Protein AF-A0A945Z3G5-F1 (afdb_monomer)

pLDDT: mean 82.99, std 10.32, range [58.22, 95.69]

Structure (mmCIF, N/CA/C/O backbone):
data_AF-A0A945Z3G5-F1
#
_entry.id   AF-A0A945Z3G5-F1
#
loop_
_atom_site.group_PDB
_atom_site.id
_atom_site.type_symbol
_atom_site.label_atom_id
_atom_site.label_alt_id
_atom_site.label_comp_id
_atom_site.label_asym_id
_atom_site.label_entity_id
_atom_site.label_seq_id
_atom_site.pdbx_PDB_ins_code
_atom_site.Cartn_x
_atom_site.Cartn_y
_atom_site.Cartn_z
_atom_site.occupancy
_atom_site.B_iso_or_equiv
_atom_site.auth_seq_id
_atom_site.auth_comp_id
_atom_site.auth_asym_id
_atom_site.auth_atom_id
_atom_site.pdbx_PDB_model_num
ATOM 1 N N . MET A 1 1 ? 20.776 -5.232 2.155 1.00 63.31 1 MET A N 1
ATOM 2 C CA . MET A 1 1 ? 20.684 -6.543 1.483 1.00 63.31 1 MET A CA 1
ATOM 3 C C . MET A 1 1 ? 20.321 -6.230 0.045 1.00 63.31 1 MET A C 1
ATOM 5 O O . MET A 1 1 ? 19.324 -5.546 -0.144 1.00 63.31 1 MET A O 1
ATOM 9 N N . SER A 1 2 ? 21.170 -6.574 -0.918 1.00 81.38 2 SER A N 1
ATOM 10 C CA . SER A 1 2 ? 20.912 -6.317 -2.338 1.00 81.38 2 SER A CA 1
ATOM 11 C C . SER A 1 2 ? 19.810 -7.252 -2.843 1.00 81.38 2 SER A C 1
ATOM 13 O O . SER A 1 2 ? 19.737 -8.404 -2.410 1.00 81.38 2 SER A O 1
ATOM 15 N N . GLN A 1 3 ? 18.924 -6.756 -3.708 1.00 84.81 3 GLN A N 1
ATOM 16 C CA . GLN A 1 3 ? 17.848 -7.554 -4.303 1.00 84.81 3 GLN A CA 1
ATOM 17 C C . GLN A 1 3 ? 18.062 -7.749 -5.805 1.00 84.81 3 GLN A C 1
ATOM 19 O O . GLN A 1 3 ? 18.621 -6.884 -6.475 1.00 84.81 3 GLN A O 1
ATOM 24 N N . ASP A 1 4 ? 17.588 -8.882 -6.320 1.00 89.00 4 ASP A N 1
ATOM 25 C CA . ASP A 1 4 ? 17.411 -9.129 -7.752 1.00 89.00 4 ASP A CA 1
ATOM 26 C C . ASP A 1 4 ? 15.923 -8.948 -8.079 1.00 89.00 4 ASP A C 1
ATOM 28 O O . ASP A 1 4 ? 15.094 -9.821 -7.805 1.00 89.00 4 ASP A O 1
ATOM 32 N N . GLY A 1 5 ? 15.565 -7.755 -8.556 1.00 86.25 5 GLY A N 1
ATOM 33 C CA . GLY A 1 5 ? 14.180 -7.395 -8.834 1.00 86.25 5 GLY A CA 1
ATOM 34 C C . GLY A 1 5 ? 13.561 -8.216 -9.966 1.00 86.25 5 GLY A C 1
ATOM 35 O O . GLY A 1 5 ? 12.390 -8.582 -9.873 1.00 86.25 5 GLY A O 1
ATOM 36 N N . GLU A 1 6 ? 14.332 -8.538 -11.003 1.00 88.50 6 GLU A N 1
ATOM 37 C CA . GLU A 1 6 ? 13.856 -9.326 -12.147 1.00 88.50 6 GLU A CA 1
ATOM 38 C C . GLU A 1 6 ? 13.516 -10.763 -11.742 1.00 88.50 6 GLU A C 1
ATOM 40 O O . GLU A 1 6 ? 12.439 -11.264 -12.077 1.00 88.50 6 GLU A O 1
ATOM 45 N N . LEU A 1 7 ? 14.378 -11.412 -10.950 1.00 90.00 7 LEU A N 1
ATOM 46 C CA . LEU A 1 7 ? 14.104 -12.755 -10.436 1.00 90.00 7 LEU A CA 1
ATOM 47 C C . LEU A 1 7 ? 12.858 -12.777 -9.540 1.00 90.00 7 LEU A C 1
ATOM 49 O O . LEU A 1 7 ? 12.022 -13.676 -9.659 1.00 90.00 7 LEU A O 1
ATOM 53 N N . LEU A 1 8 ? 12.720 -11.790 -8.648 1.00 87.62 8 LEU A N 1
ATOM 54 C CA . LEU A 1 8 ? 11.551 -11.676 -7.774 1.00 87.62 8 LEU A CA 1
ATOM 55 C C . LEU A 1 8 ? 10.263 -11.484 -8.578 1.00 87.62 8 LEU A C 1
ATOM 57 O O . LEU A 1 8 ? 9.255 -12.117 -8.265 1.00 87.62 8 LEU A O 1
ATOM 61 N N . GLN A 1 9 ? 10.303 -10.659 -9.626 1.00 85.44 9 GLN A N 1
ATOM 62 C CA . GLN A 1 9 ? 9.168 -10.454 -10.518 1.00 85.44 9 GLN A CA 1
ATOM 63 C C . GLN A 1 9 ? 8.782 -11.754 -11.238 1.00 85.44 9 GLN A C 1
ATOM 65 O O . GLN A 1 9 ? 7.617 -12.144 -11.204 1.00 85.44 9 GLN A O 1
ATOM 70 N N . TYR A 1 10 ? 9.752 -12.465 -11.817 1.00 87.44 10 TYR A N 1
ATOM 71 C CA . TYR A 1 10 ? 9.509 -13.742 -12.490 1.00 87.44 10 TYR A CA 1
ATOM 72 C C . TYR A 1 10 ? 8.871 -14.782 -11.555 1.00 87.44 10 TYR A C 1
ATOM 74 O O . TYR A 1 10 ? 7.916 -15.471 -11.925 1.00 87.44 10 TYR A O 1
ATOM 82 N N . LEU A 1 11 ? 9.377 -14.892 -10.322 1.00 86.00 11 LEU A N 1
ATOM 83 C CA . LEU A 1 11 ? 8.823 -15.805 -9.323 1.00 86.00 11 LEU A CA 1
ATOM 84 C C . LEU A 1 11 ? 7.395 -15.414 -8.930 1.00 86.00 11 LEU A C 1
ATOM 86 O O . LEU A 1 11 ? 6.538 -16.293 -8.844 1.00 86.00 11 LEU A O 1
ATOM 90 N N . ALA A 1 12 ? 7.125 -14.124 -8.720 1.00 80.88 12 ALA A N 1
ATOM 91 C CA . ALA A 1 12 ? 5.787 -13.635 -8.398 1.00 80.88 12 ALA A CA 1
ATOM 92 C C . ALA A 1 12 ? 4.783 -13.965 -9.514 1.00 80.88 12 ALA A C 1
ATOM 94 O O . ALA A 1 12 ? 3.757 -14.587 -9.243 1.00 80.88 12 ALA A O 1
ATOM 95 N N . GLU A 1 13 ? 5.119 -13.665 -10.772 1.00 80.75 13 GLU A N 1
ATOM 96 C CA . GLU A 1 13 ? 4.279 -13.971 -11.940 1.00 80.75 13 GLU A CA 1
ATOM 97 C C . GLU A 1 13 ? 3.984 -15.479 -12.051 1.00 80.75 13 GLU A C 1
ATOM 99 O O . GLU A 1 13 ? 2.848 -15.891 -12.304 1.00 80.75 13 GLU A O 1
ATOM 104 N N . LYS A 1 14 ? 4.993 -16.325 -11.799 1.00 83.81 14 LYS A N 1
ATOM 105 C CA . LYS A 1 14 ? 4.842 -17.786 -11.776 1.00 83.81 14 LYS A CA 1
ATOM 106 C C . LYS A 1 14 ? 3.880 -18.238 -10.674 1.00 83.81 14 LYS A C 1
ATOM 108 O O . LYS A 1 14 ? 2.970 -19.024 -10.940 1.00 83.81 14 LYS A O 1
ATOM 113 N N . PHE A 1 15 ? 4.062 -17.739 -9.451 1.00 81.81 15 PHE A N 1
ATOM 114 C CA . PHE A 1 15 ? 3.205 -18.094 -8.322 1.00 81.81 15 PHE A CA 1
ATOM 115 C C . PHE A 1 15 ? 1.766 -17.636 -8.530 1.00 81.81 15 PHE A C 1
ATOM 117 O O . PHE A 1 15 ? 0.851 -18.407 -8.259 1.00 81.81 15 PHE A O 1
ATOM 124 N N . GLU A 1 16 ? 1.546 -16.427 -9.036 1.00 77.69 16 GLU A N 1
ATOM 125 C CA . GLU A 1 16 ? 0.202 -15.912 -9.299 1.00 77.69 16 GLU A CA 1
ATOM 126 C C . GLU A 1 16 ? -0.531 -16.743 -10.350 1.00 77.69 16 GLU A C 1
ATOM 128 O O . GLU A 1 16 ? -1.699 -17.085 -10.160 1.00 77.69 16 GLU A O 1
ATOM 133 N N . LYS A 1 17 ? 0.166 -17.141 -11.418 1.00 78.94 17 LYS A N 1
ATOM 134 C CA . LYS A 1 17 ? -0.395 -18.006 -12.457 1.00 78.94 17 LYS A CA 1
ATOM 135 C C . LYS A 1 17 ? -0.775 -19.390 -11.927 1.00 78.94 17 LYS A C 1
ATOM 137 O O . LYS A 1 17 ? -1.852 -19.888 -12.245 1.00 78.94 17 LYS A O 1
ATOM 142 N N . ASP A 1 18 ? 0.102 -20.007 -11.137 1.00 78.00 18 ASP A N 1
ATOM 143 C CA . ASP A 1 18 ? -0.056 -21.404 -10.718 1.00 78.00 18 ASP A CA 1
ATOM 144 C C . ASP A 1 18 ? -0.938 -21.551 -9.463 1.00 78.00 18 ASP A C 1
ATOM 146 O O . ASP A 1 18 ? -1.597 -22.575 -9.264 1.00 78.00 18 ASP A O 1
ATOM 150 N N . LEU A 1 19 ? -0.962 -20.540 -8.590 1.00 69.69 19 LEU A N 1
ATOM 151 C CA . LEU A 1 19 ? -1.670 -20.582 -7.310 1.00 69.69 19 LEU A CA 1
ATOM 152 C C . LEU A 1 19 ? -2.913 -19.690 -7.269 1.00 69.69 19 LEU A C 1
ATOM 154 O O . LEU A 1 19 ? -3.761 -19.932 -6.407 1.00 69.69 19 LEU A O 1
ATOM 158 N N . GLY A 1 20 ? -3.052 -18.715 -8.172 1.00 64.62 20 GLY A N 1
ATOM 159 C CA . GLY A 1 20 ? -4.084 -17.680 -8.104 1.00 64.62 20 GLY A CA 1
ATOM 160 C C . GLY A 1 20 ? -3.899 -16.746 -6.897 1.00 64.62 20 GLY A C 1
ATOM 161 O O . GLY A 1 20 ? -2.908 -16.861 -6.169 1.00 64.62 20 GLY A O 1
ATOM 162 N N . PRO A 1 21 ? -4.856 -15.837 -6.627 1.00 60.72 21 PRO A N 1
ATOM 163 C CA . PRO A 1 21 ? -4.846 -14.977 -5.443 1.00 60.72 21 PRO A CA 1
ATOM 164 C C . PRO A 1 21 ? -5.103 -15.798 -4.166 1.00 60.72 21 PRO A C 1
ATOM 166 O O . PRO A 1 21 ? -6.154 -15.724 -3.534 1.00 60.72 21 PRO A O 1
ATOM 169 N N . LYS A 1 22 ? -4.134 -16.617 -3.754 1.00 60.22 22 LYS A N 1
ATOM 170 C CA . LYS A 1 22 ? -4.146 -17.339 -2.479 1.00 60.22 22 LYS A CA 1
ATOM 171 C C . LYS A 1 22 ? -3.586 -16.455 -1.381 1.00 60.22 22 LYS A C 1
ATOM 173 O O . LYS A 1 22 ? -2.510 -16.717 -0.859 1.00 60.22 22 LYS A O 1
ATOM 178 N N . CYS A 1 23 ? -4.311 -15.415 -0.995 1.00 59.59 23 CYS A N 1
ATOM 179 C CA . CYS A 1 23 ? -3.932 -14.661 0.194 1.00 59.59 23 CYS A CA 1
ATOM 180 C C . CYS A 1 23 ? -5.113 -13.855 0.726 1.00 59.59 23 CYS A C 1
ATOM 182 O O . CYS A 1 23 ? -5.333 -12.751 0.263 1.00 59.59 23 CYS A O 1
ATOM 184 N N . VAL A 1 24 ? -5.898 -14.456 1.631 1.00 58.22 24 VAL A N 1
ATOM 185 C CA . VAL A 1 24 ? -6.274 -13.940 2.973 1.00 58.22 24 VAL A CA 1
ATOM 186 C C . VAL A 1 24 ? -6.901 -15.084 3.786 1.00 58.22 24 VAL A C 1
ATOM 188 O O . VAL A 1 24 ? -6.791 -15.056 4.998 1.00 58.22 24 VAL A O 1
ATOM 191 N N . ASP A 1 25 ? -7.450 -16.159 3.202 1.00 60.72 25 ASP A N 1
ATOM 192 C CA . ASP A 1 25 ? -8.157 -17.206 3.984 1.00 60.72 25 ASP A CA 1
ATOM 193 C C . ASP A 1 25 ? -7.373 -17.773 5.184 1.00 60.72 25 ASP A C 1
ATOM 195 O O . ASP A 1 25 ? -7.943 -18.020 6.250 1.00 60.72 25 ASP A O 1
ATOM 199 N N . ARG A 1 26 ? -6.048 -17.942 5.059 1.00 64.75 26 ARG A N 1
ATOM 200 C CA . ARG A 1 26 ? -5.194 -18.310 6.205 1.00 64.75 26 ARG A CA 1
ATOM 201 C C . ARG A 1 26 ? -5.044 -17.165 7.207 1.00 64.75 26 ARG A C 1
ATOM 203 O O . ARG A 1 26 ? -5.150 -17.407 8.404 1.00 64.75 26 ARG A O 1
ATOM 210 N N . VAL A 1 27 ? -4.840 -15.937 6.732 1.00 66.88 27 VAL A N 1
ATOM 211 C CA . VAL A 1 27 ? -4.769 -14.726 7.566 1.00 66.88 27 VAL A CA 1
ATOM 212 C C . VAL A 1 27 ? -6.080 -14.516 8.317 1.00 66.88 27 VAL A C 1
ATOM 214 O O . VAL A 1 27 ? -6.036 -14.273 9.513 1.00 66.88 27 VAL A O 1
ATOM 217 N N . ARG A 1 28 ? -7.240 -14.723 7.682 1.00 67.56 28 ARG A N 1
ATOM 218 C CA . ARG A 1 28 ? -8.555 -14.670 8.325 1.00 67.56 28 ARG A CA 1
ATOM 219 C C . ARG A 1 28 ? -8.614 -15.635 9.505 1.00 67.56 28 ARG A C 1
ATOM 221 O O . ARG A 1 28 ? -8.970 -15.216 10.597 1.00 67.56 28 ARG A O 1
ATOM 228 N N . LYS A 1 29 ? -8.191 -16.893 9.337 1.00 70.81 29 LYS A N 1
ATOM 229 C CA . LYS A 1 29 ? -8.127 -17.855 10.455 1.00 70.81 29 LYS A CA 1
ATOM 230 C C . LYS A 1 29 ? -7.249 -17.355 11.605 1.00 70.81 29 LYS A C 1
ATOM 232 O O . LYS A 1 29 ? -7.662 -17.470 12.753 1.00 70.81 29 LYS A O 1
ATOM 237 N N . PHE A 1 30 ? -6.086 -16.772 11.307 1.00 68.25 30 PHE A N 1
ATOM 238 C CA . PHE A 1 30 ? -5.222 -16.187 12.335 1.00 68.25 30 PHE A CA 1
ATOM 239 C C . PHE A 1 30 ? -5.871 -14.971 13.010 1.00 68.25 30 PHE A C 1
ATOM 241 O O . PHE A 1 30 ? -5.982 -14.952 14.229 1.00 68.25 30 PHE A O 1
ATOM 248 N N . VAL A 1 31 ? -6.372 -13.996 12.249 1.00 68.25 31 VAL A N 1
ATOM 249 C CA . VAL A 1 31 ? -7.032 -12.787 12.775 1.00 68.25 31 VAL A CA 1
ATOM 250 C C . VAL A 1 31 ? -8.228 -13.149 13.660 1.00 68.25 31 VAL A C 1
ATOM 252 O O . VAL A 1 31 ? -8.342 -12.635 14.772 1.00 68.25 31 VAL A O 1
ATOM 255 N N . TYR A 1 32 ? -9.071 -14.091 13.223 1.00 70.25 32 TYR A N 1
ATOM 256 C CA . TYR A 1 32 ? -10.186 -14.600 14.028 1.00 70.25 32 TYR A CA 1
ATOM 257 C C . TYR A 1 32 ? -9.710 -15.295 15.310 1.00 70.25 32 TYR A C 1
ATOM 259 O O . TYR A 1 32 ? -10.309 -15.088 16.364 1.00 70.25 32 TYR A O 1
ATOM 267 N N . ALA A 1 33 ? -8.634 -16.087 15.251 1.00 73.44 33 ALA A N 1
ATOM 268 C CA . ALA A 1 33 ? -8.106 -16.791 16.421 1.00 73.44 33 ALA A CA 1
ATOM 269 C C . ALA A 1 33 ? -7.627 -15.835 17.525 1.00 73.44 33 ALA A C 1
ATOM 271 O O . ALA A 1 33 ? -7.739 -16.157 18.706 1.00 73.44 33 ALA A O 1
ATOM 272 N N . TYR A 1 34 ? -7.140 -14.648 17.158 1.00 77.50 34 TYR A N 1
ATOM 273 C CA . TYR A 1 34 ? -6.688 -13.645 18.122 1.00 77.50 34 TYR A CA 1
ATOM 274 C C . TYR A 1 34 ? -7.799 -12.712 18.629 1.00 77.50 34 TYR A C 1
ATOM 276 O O . TYR A 1 34 ? -7.516 -11.902 19.507 1.00 77.50 34 TYR A O 1
ATOM 284 N N . GLN A 1 35 ? -9.044 -12.826 18.143 1.00 70.44 35 GLN A N 1
ATOM 285 C CA . GLN A 1 35 ? -10.226 -12.101 18.654 1.00 70.44 35 GLN A CA 1
ATOM 286 C C . GLN A 1 35 ? -9.991 -10.594 18.903 1.00 70.44 35 GLN A C 1
ATOM 288 O O . GLN A 1 35 ? -10.343 -10.069 19.957 1.00 70.44 35 GLN A O 1
ATOM 293 N N . GLY A 1 36 ? -9.332 -9.898 17.971 1.00 70.38 36 GLY A N 1
ATOM 294 C CA . GLY A 1 36 ? -9.068 -8.456 18.095 1.00 70.38 36 GLY A CA 1
ATOM 295 C C . GLY A 1 36 ? -7.935 -8.073 19.058 1.00 70.38 36 GLY A C 1
ATOM 296 O O . GLY A 1 36 ? -7.692 -6.893 19.278 1.00 70.38 36 GLY A O 1
ATOM 297 N N . LYS A 1 37 ? -7.188 -9.039 19.607 1.00 77.50 37 LYS A N 1
ATOM 298 C CA . LYS A 1 37 ? -6.030 -8.775 20.484 1.00 77.50 37 LYS A CA 1
ATOM 299 C C . LYS A 1 37 ? -4.751 -8.410 19.728 1.00 77.50 37 LYS A C 1
ATOM 301 O O . LYS A 1 37 ? -3.738 -8.115 20.357 1.00 77.50 37 LYS A O 1
ATOM 306 N N . VAL A 1 38 ? -4.767 -8.479 18.398 1.00 80.06 38 VAL A N 1
ATOM 307 C CA . VAL A 1 38 ? -3.605 -8.207 17.543 1.00 80.06 38 VAL A CA 1
ATOM 308 C C . VAL A 1 38 ? -4.003 -7.327 16.368 1.00 80.06 38 VAL A C 1
ATOM 310 O O . VAL A 1 38 ? -5.095 -7.466 15.819 1.00 80.06 38 VAL A O 1
ATOM 313 N N . ILE A 1 39 ? -3.080 -6.465 15.948 1.00 80.50 39 ILE A N 1
ATOM 314 C CA . ILE A 1 39 ? -3.191 -5.709 14.701 1.00 80.50 39 ILE A CA 1
ATOM 315 C C . ILE A 1 39 ? -2.490 -6.517 13.609 1.00 80.50 39 ILE A C 1
ATOM 317 O O . ILE A 1 39 ? -1.312 -6.851 13.733 1.00 80.50 39 ILE A O 1
ATOM 321 N N . CYS A 1 40 ? -3.214 -6.838 12.538 1.00 83.69 40 CYS A N 1
ATOM 322 C CA . CYS A 1 40 ? -2.642 -7.474 11.356 1.00 83.69 40 CYS A CA 1
ATOM 323 C C . CYS A 1 40 ? -2.242 -6.402 10.342 1.00 83.69 40 CYS A C 1
ATOM 325 O O . CYS A 1 40 ? -3.058 -5.560 9.975 1.00 83.69 40 CYS A O 1
ATOM 327 N N . VAL A 1 41 ? -0.995 -6.448 9.877 1.00 87.06 41 VAL A N 1
ATOM 328 C CA . VAL A 1 41 ? -0.472 -5.511 8.878 1.00 87.06 41 VAL A CA 1
ATOM 329 C C . VAL A 1 41 ? -0.060 -6.293 7.638 1.00 87.06 41 VAL A C 1
ATOM 331 O O . VAL A 1 41 ? 0.760 -7.205 7.721 1.00 87.06 41 VAL A O 1
ATOM 334 N N . ASN A 1 42 ? -0.614 -5.916 6.485 1.00 87.75 42 ASN A N 1
ATOM 335 C CA . ASN A 1 42 ? -0.090 -6.309 5.183 1.00 87.75 42 ASN A CA 1
ATOM 336 C C . ASN A 1 42 ? 0.744 -5.144 4.635 1.00 87.75 42 ASN A C 1
ATOM 338 O O . ASN A 1 42 ? 0.199 -4.088 4.324 1.00 87.75 42 ASN A O 1
ATOM 342 N N . SER A 1 43 ? 2.061 -5.330 4.551 1.00 88.81 43 SER A N 1
ATOM 343 C CA . SER A 1 43 ? 2.998 -4.297 4.098 1.00 88.81 43 SER A CA 1
ATOM 344 C C . SER A 1 43 ? 3.280 -4.308 2.591 1.00 88.81 43 SER A C 1
ATOM 346 O O . SER A 1 43 ? 3.981 -3.420 2.119 1.00 88.81 43 SER A O 1
ATOM 348 N N . ASP A 1 44 ? 2.778 -5.291 1.838 1.00 85.44 44 ASP A N 1
ATOM 349 C CA . ASP A 1 44 ? 3.039 -5.454 0.397 1.00 85.44 44 ASP A CA 1
ATOM 350 C C . ASP A 1 44 ? 1.731 -5.731 -0.359 1.00 85.44 44 ASP A C 1
ATOM 352 O O . ASP A 1 44 ? 1.546 -6.748 -1.027 1.00 85.44 44 ASP A O 1
ATOM 356 N N . CYS A 1 45 ? 0.767 -4.822 -0.201 1.00 86.19 45 CYS A N 1
ATOM 357 C CA . CYS A 1 45 ? -0.507 -4.897 -0.905 1.00 86.19 45 CYS A CA 1
ATOM 358 C C . CYS A 1 45 ? -0.340 -4.462 -2.369 1.00 86.19 45 CYS A C 1
ATOM 360 O O . CYS A 1 45 ? 0.046 -3.327 -2.650 1.00 86.19 45 CYS A O 1
ATOM 362 N N . ARG A 1 46 ? -0.714 -5.346 -3.297 1.00 85.12 46 ARG A N 1
ATOM 363 C CA . ARG A 1 46 ? -0.821 -5.078 -4.741 1.00 85.12 46 ARG A CA 1
ATOM 364 C C . ARG A 1 46 ? -2.274 -5.221 -5.202 1.00 85.12 46 ARG A C 1
ATOM 366 O O . ARG A 1 46 ? -3.127 -5.694 -4.448 1.00 85.12 46 ARG A O 1
ATOM 373 N N . ASN A 1 47 ? -2.570 -4.806 -6.436 1.00 84.12 47 ASN A N 1
ATOM 374 C CA . ASN A 1 47 ? -3.943 -4.768 -6.956 1.00 84.12 47 ASN A CA 1
ATOM 375 C C . ASN A 1 47 ? -4.630 -6.149 -6.923 1.00 84.12 47 ASN A C 1
ATOM 377 O O . ASN A 1 47 ? -5.807 -6.263 -6.588 1.00 84.12 47 ASN A O 1
ATOM 381 N N . ASN A 1 48 ? -3.873 -7.220 -7.170 1.00 80.94 48 ASN A N 1
ATOM 382 C CA . ASN A 1 48 ? -4.365 -8.599 -7.120 1.00 80.94 48 ASN A CA 1
ATOM 383 C C . ASN A 1 48 ? -4.898 -9.039 -5.736 1.00 80.94 48 ASN A C 1
ATOM 385 O O . ASN A 1 48 ? -5.756 -9.919 -5.664 1.00 80.94 48 ASN A O 1
ATOM 389 N N . ALA A 1 49 ? -4.440 -8.422 -4.642 1.00 82.19 49 ALA A N 1
ATOM 390 C CA . ALA A 1 49 ? -4.884 -8.708 -3.279 1.00 82.19 49 ALA A CA 1
ATOM 391 C C . ALA A 1 49 ? -5.958 -7.724 -2.783 1.00 82.19 49 ALA A C 1
ATOM 393 O O . ALA A 1 49 ? -6.630 -7.999 -1.785 1.00 82.19 49 ALA A O 1
ATOM 394 N N . TYR A 1 50 ? -6.134 -6.590 -3.473 1.00 87.31 50 TYR A N 1
ATOM 395 C CA . TYR A 1 50 ? -6.931 -5.457 -3.001 1.00 87.31 50 TYR A CA 1
ATOM 396 C C . TYR A 1 50 ? -8.368 -5.846 -2.661 1.00 87.31 50 TYR A C 1
ATOM 398 O O . TYR A 1 50 ? -8.810 -5.646 -1.529 1.00 87.31 50 TYR A O 1
ATOM 406 N N . LYS A 1 51 ? -9.079 -6.467 -3.611 1.00 86.44 51 LYS A N 1
ATOM 407 C CA . LYS A 1 51 ? -10.474 -6.879 -3.412 1.00 86.44 51 LYS A CA 1
ATOM 408 C C . LYS A 1 51 ? -10.619 -7.800 -2.198 1.00 86.44 51 LYS A C 1
ATOM 410 O O . LYS A 1 51 ? -11.483 -7.582 -1.359 1.00 86.44 51 LYS A O 1
ATOM 415 N N . CYS A 1 52 ? -9.746 -8.799 -2.084 1.00 83.19 52 CYS A N 1
ATOM 416 C CA . CYS A 1 52 ? -9.788 -9.769 -0.994 1.00 83.19 52 CYS A CA 1
ATOM 417 C C . CYS A 1 52 ? -9.565 -9.099 0.372 1.00 83.19 52 CYS A C 1
ATOM 419 O O . CYS A 1 52 ? -10.307 -9.353 1.318 1.00 83.19 52 CYS A O 1
ATOM 421 N N . LEU A 1 53 ? -8.577 -8.208 0.476 1.00 86.81 53 LEU A N 1
ATOM 422 C CA . LEU A 1 53 ? -8.293 -7.467 1.707 1.00 86.81 53 LEU A CA 1
ATOM 423 C C . LEU A 1 53 ? -9.444 -6.512 2.071 1.00 86.81 53 LEU A C 1
ATOM 425 O O . LEU A 1 53 ? -9.840 -6.457 3.236 1.00 86.81 53 LEU A O 1
ATOM 429 N N . LYS A 1 54 ? -10.031 -5.827 1.080 1.00 88.94 54 LYS A N 1
ATOM 430 C CA . LYS A 1 54 ? -11.183 -4.928 1.262 1.00 88.94 54 LYS A CA 1
ATOM 431 C C . LYS A 1 54 ? -12.400 -5.682 1.789 1.00 88.94 54 LYS A C 1
ATOM 433 O O . LYS A 1 54 ? -12.984 -5.268 2.785 1.00 88.94 54 LYS A O 1
ATOM 438 N N . ASP A 1 55 ? -12.715 -6.834 1.197 1.00 86.19 55 ASP A N 1
ATOM 439 C CA . ASP A 1 55 ? -13.825 -7.696 1.625 1.00 86.19 55 ASP A CA 1
ATOM 440 C C . ASP A 1 55 ? -13.633 -8.254 3.054 1.00 86.19 55 ASP A C 1
ATOM 442 O O . ASP A 1 55 ? -14.600 -8.643 3.706 1.00 86.19 55 ASP A O 1
ATOM 446 N N . ASN A 1 56 ? -12.393 -8.280 3.563 1.00 82.00 56 ASN A N 1
ATOM 447 C CA . ASN A 1 56 ? -12.057 -8.694 4.931 1.00 82.00 56 ASN A CA 1
ATOM 448 C C . ASN A 1 56 ? -11.909 -7.514 5.914 1.00 82.00 56 ASN A C 1
ATOM 450 O O . ASN A 1 56 ? -11.458 -7.720 7.040 1.00 82.00 56 ASN A O 1
ATOM 454 N N . GLY A 1 57 ? -12.282 -6.294 5.516 1.00 85.81 57 GLY A N 1
ATOM 455 C CA . GLY A 1 57 ? -12.318 -5.130 6.407 1.00 85.81 57 GLY A CA 1
ATOM 456 C C . GLY A 1 57 ? -10.956 -4.495 6.697 1.00 85.81 57 GLY A C 1
ATOM 457 O O . GLY A 1 57 ? -10.818 -3.788 7.692 1.00 85.81 57 GLY A O 1
ATOM 458 N N . PHE A 1 58 ? -9.942 -4.733 5.859 1.00 88.88 58 PHE A N 1
ATOM 459 C CA . PHE A 1 58 ? -8.663 -4.037 6.005 1.00 88.88 58 PHE A CA 1
ATOM 460 C C . PHE A 1 58 ? -8.813 -2.534 5.740 1.00 88.88 58 PHE A C 1
ATOM 462 O O . PHE A 1 58 ? -9.504 -2.111 4.813 1.00 88.88 58 PHE A O 1
ATOM 469 N N . VAL A 1 59 ? -8.093 -1.738 6.532 1.00 91.69 59 VAL A N 1
ATOM 470 C CA . VAL A 1 59 ? -7.905 -0.301 6.310 1.00 91.69 59 VAL A CA 1
ATOM 471 C C . VAL A 1 59 ? -6.649 -0.095 5.464 1.00 91.69 59 VAL A C 1
ATOM 473 O O . VAL A 1 59 ? -5.564 -0.553 5.822 1.00 91.69 59 VAL A O 1
ATOM 476 N N . PHE A 1 60 ? -6.784 0.612 4.348 1.00 93.81 60 PHE A N 1
ATOM 477 C CA . PHE A 1 60 ? -5.715 0.858 3.387 1.00 93.81 60 PHE A CA 1
ATOM 478 C C . PHE A 1 60 ? -5.033 2.199 3.650 1.00 93.81 60 PHE A C 1
ATOM 480 O O . PHE A 1 60 ? -5.669 3.256 3.644 1.00 93.81 60 PHE A O 1
ATOM 487 N N . VAL A 1 61 ? -3.715 2.159 3.830 1.00 94.44 61 VAL A N 1
ATOM 488 C CA . VAL A 1 61 ? -2.870 3.344 4.009 1.00 94.44 61 VAL A CA 1
ATOM 489 C C . VAL A 1 61 ? -1.866 3.407 2.865 1.00 94.44 61 VAL A C 1
ATOM 491 O O . VAL A 1 61 ? -1.071 2.488 2.682 1.00 94.44 61 VAL A O 1
ATOM 494 N N . ARG A 1 62 ? -1.888 4.496 2.096 1.00 94.06 62 ARG A N 1
ATOM 495 C CA . ARG A 1 62 ? -0.938 4.757 1.013 1.00 94.06 62 ARG A CA 1
ATOM 496 C C . ARG A 1 62 ? 0.209 5.614 1.532 1.00 94.06 62 ARG A C 1
ATOM 498 O O . ARG A 1 62 ? -0.018 6.698 2.061 1.00 94.06 62 ARG A O 1
ATOM 505 N N . ILE A 1 63 ? 1.441 5.151 1.345 1.00 93.38 63 ILE A N 1
ATOM 506 C CA . ILE A 1 63 ? 2.635 5.971 1.564 1.00 93.38 63 ILE A CA 1
ATOM 507 C C . ILE A 1 63 ? 3.090 6.497 0.208 1.00 93.38 63 ILE A C 1
ATOM 509 O O . ILE A 1 63 ? 3.499 5.726 -0.658 1.00 93.38 63 ILE A O 1
ATOM 513 N N . GLN A 1 64 ? 2.989 7.806 0.016 1.00 92.62 64 GLN A N 1
ATOM 514 C CA . GLN A 1 64 ? 3.362 8.486 -1.215 1.00 92.62 64 GLN A CA 1
ATOM 515 C C . GLN A 1 64 ? 4.678 9.238 -1.023 1.00 92.62 64 GLN A C 1
ATOM 517 O O . GLN A 1 64 ? 5.053 9.615 0.084 1.00 92.62 64 GLN A O 1
ATOM 522 N N . THR A 1 65 ? 5.435 9.413 -2.095 1.00 92.88 65 THR A N 1
ATOM 523 C CA . THR A 1 65 ? 6.683 10.179 -2.089 1.00 92.88 65 THR A CA 1
ATOM 524 C C . THR A 1 65 ? 6.843 10.836 -3.444 1.00 92.88 65 THR A C 1
ATOM 526 O O . THR A 1 65 ? 6.453 10.248 -4.457 1.00 92.88 65 THR A O 1
ATOM 529 N N . ASP A 1 66 ? 7.445 12.016 -3.459 1.00 92.88 66 ASP A N 1
ATOM 530 C CA . ASP A 1 66 ? 7.855 12.692 -4.675 1.00 92.88 66 ASP A CA 1
ATOM 531 C C . ASP A 1 66 ? 8.688 11.747 -5.5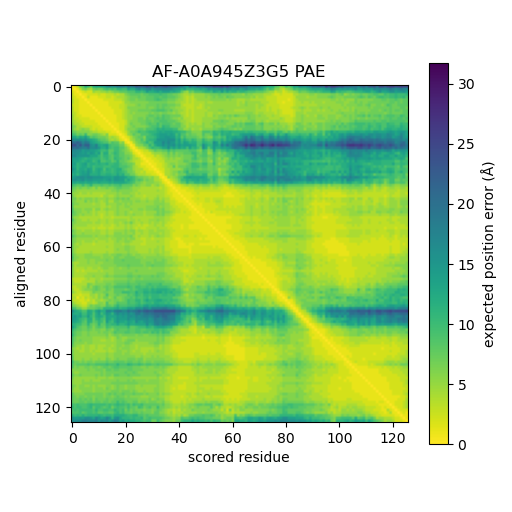76 1.00 92.88 66 ASP A C 1
ATOM 533 O O . ASP A 1 66 ? 9.625 11.083 -5.099 1.00 92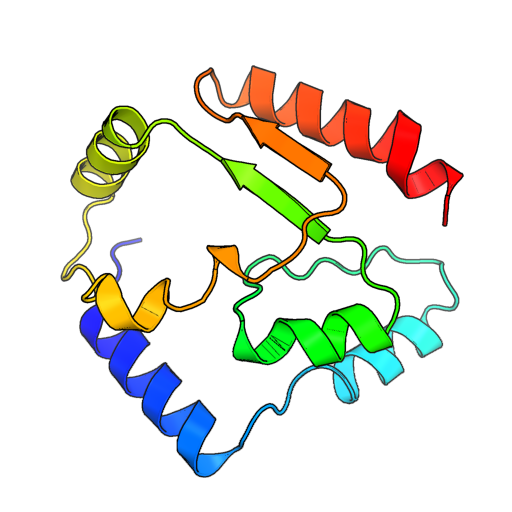.88 66 ASP A O 1
ATOM 537 N N . PRO A 1 67 ? 8.378 11.650 -6.883 1.00 89.81 67 PRO A N 1
ATOM 538 C CA . PRO A 1 67 ? 9.082 10.753 -7.795 1.00 89.81 67 PRO A CA 1
ATOM 539 C C . PRO A 1 67 ? 10.603 10.952 -7.821 1.00 89.81 67 PRO A C 1
ATOM 541 O O . PRO A 1 67 ? 11.342 9.972 -7.971 1.00 89.81 67 PRO A O 1
ATOM 544 N N . SER A 1 68 ? 11.091 12.183 -7.642 1.00 91.69 68 SER A N 1
ATOM 545 C CA . SER A 1 68 ? 12.526 12.483 -7.630 1.00 91.69 68 SER A CA 1
ATOM 546 C C . SER A 1 68 ? 13.213 11.907 -6.387 1.00 91.69 68 SER A C 1
ATOM 548 O O . SER A 1 68 ? 14.253 11.249 -6.497 1.00 91.69 68 SER A O 1
ATOM 550 N N . ILE A 1 69 ? 12.585 12.041 -5.214 1.00 91.19 69 ILE A N 1
ATOM 551 C CA . ILE A 1 69 ? 13.069 11.475 -3.948 1.00 91.19 69 ILE A CA 1
ATOM 552 C C . ILE A 1 69 ? 13.047 9.946 -4.017 1.00 91.19 69 ILE A C 1
ATOM 554 O O . ILE A 1 69 ? 14.029 9.292 -3.653 1.00 91.19 69 ILE A O 1
ATOM 558 N N . ARG A 1 70 ? 11.957 9.357 -4.528 1.00 88.62 70 ARG A N 1
ATOM 559 C CA . ARG A 1 70 ? 11.846 7.904 -4.736 1.00 88.62 70 ARG A CA 1
ATOM 560 C C . ARG A 1 70 ? 12.974 7.387 -5.628 1.00 88.62 70 ARG A C 1
ATOM 562 O O . ARG A 1 70 ? 13.636 6.416 -5.266 1.00 88.62 70 ARG A O 1
ATO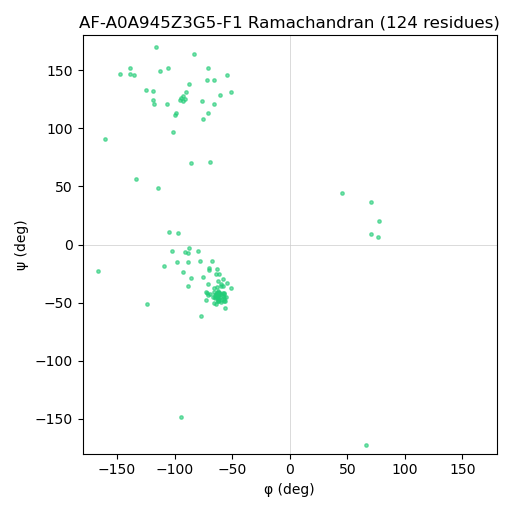M 569 N N . SER A 1 71 ? 13.214 8.050 -6.757 1.00 86.38 71 SER A N 1
ATOM 570 C CA . SER A 1 71 ? 14.263 7.668 -7.710 1.00 86.38 71 SER A CA 1
ATOM 571 C C . SER A 1 71 ? 15.657 7.756 -7.081 1.00 86.38 71 SER A C 1
ATOM 573 O O . SER A 1 71 ? 16.459 6.836 -7.226 1.00 86.38 71 SER A O 1
ATOM 575 N N . SER A 1 72 ? 15.920 8.811 -6.301 1.00 89.62 72 SER A N 1
ATOM 576 C CA . SER A 1 72 ? 17.177 8.980 -5.559 1.00 89.62 72 SER A CA 1
ATOM 577 C C . SER A 1 72 ? 17.404 7.893 -4.501 1.00 89.62 72 SER A C 1
ATOM 579 O O . SER A 1 72 ? 18.534 7.458 -4.285 1.00 89.62 72 SER A O 1
ATOM 581 N N . ARG A 1 73 ? 16.343 7.435 -3.824 1.00 87.88 73 ARG A N 1
ATOM 582 C CA . ARG A 1 73 ? 16.425 6.347 -2.833 1.00 87.88 73 ARG A CA 1
ATOM 583 C C . ARG A 1 73 ? 16.666 4.993 -3.506 1.00 87.88 73 ARG A C 1
ATOM 585 O O . ARG A 1 73 ? 17.489 4.223 -3.019 1.00 87.88 73 ARG A O 1
ATOM 592 N N . LEU A 1 74 ? 15.990 4.721 -4.625 1.00 84.56 74 LEU A N 1
ATOM 593 C CA . LEU A 1 74 ? 16.148 3.475 -5.385 1.00 84.56 74 LEU A CA 1
ATOM 594 C C . LEU A 1 74 ? 17.573 3.304 -5.919 1.00 84.56 74 LEU A C 1
ATOM 596 O O . LEU A 1 74 ? 18.158 2.240 -5.740 1.00 84.56 74 LEU A O 1
ATOM 600 N N . SER A 1 75 ? 18.174 4.356 -6.482 1.00 84.44 75 SER A N 1
ATOM 601 C CA . SER A 1 75 ? 19.547 4.281 -7.005 1.00 84.44 75 SER A CA 1
ATOM 602 C C . SER A 1 75 ? 20.600 4.002 -5.926 1.00 84.44 75 SER A C 1
ATOM 604 O O . SER A 1 75 ? 21.646 3.426 -6.214 1.00 84.44 75 SER A O 1
ATOM 606 N N . LYS A 1 76 ? 20.319 4.360 -4.668 1.00 87.31 76 LYS A N 1
ATOM 607 C CA . LYS A 1 76 ? 21.204 4.131 -3.514 1.00 87.31 76 LYS A CA 1
ATOM 608 C C . LYS A 1 76 ? 20.998 2.775 -2.835 1.00 87.31 76 LYS A C 1
ATOM 610 O O . LYS A 1 76 ? 21.761 2.442 -1.931 1.00 87.31 76 LYS A O 1
ATOM 615 N N . ARG A 1 77 ? 19.980 1.998 -3.228 1.00 83.81 77 ARG A N 1
ATOM 616 C CA . ARG A 1 77 ? 19.620 0.731 -2.564 1.00 83.81 77 ARG A CA 1
ATOM 617 C C . ARG A 1 77 ? 20.645 -0.385 -2.803 1.00 83.81 77 ARG A C 1
ATOM 619 O O . ARG A 1 77 ? 20.740 -1.298 -1.986 1.00 83.81 77 ARG A O 1
ATOM 626 N N . GLY A 1 78 ? 21.441 -0.271 -3.870 1.00 84.75 78 GLY A N 1
ATOM 627 C CA . GLY A 1 78 ? 22.476 -1.248 -4.215 1.00 84.75 78 GLY A CA 1
ATOM 628 C C . GLY A 1 78 ? 21.897 -2.574 -4.709 1.00 84.75 78 GLY A C 1
ATOM 629 O O . GLY A 1 78 ? 22.414 -3.634 -4.362 1.00 84.75 78 GLY A O 1
ATOM 630 N N . ASP A 1 79 ? 20.796 -2.523 -5.459 1.00 85.38 79 ASP A N 1
ATOM 631 C CA . ASP A 1 79 ? 20.197 -3.715 -6.061 1.00 85.38 79 ASP A CA 1
ATOM 632 C C . ASP A 1 79 ? 21.051 -4.269 -7.200 1.00 85.38 79 ASP A C 1
ATOM 634 O O . ASP A 1 79 ? 21.754 -3.527 -7.884 1.00 85.38 79 ASP A O 1
ATOM 638 N N . ILE A 1 80 ? 20.953 -5.583 -7.408 1.00 85.81 80 ILE A N 1
ATOM 639 C CA . ILE A 1 80 ? 21.599 -6.296 -8.515 1.00 85.81 80 ILE A CA 1
ATOM 640 C C . ILE A 1 80 ? 20.875 -5.955 -9.820 1.00 85.81 80 ILE A C 1
ATOM 642 O O . ILE A 1 80 ? 21.506 -5.599 -10.811 1.00 85.81 80 ILE A O 1
ATOM 646 N N . THR A 1 81 ? 19.543 -6.027 -9.793 1.00 84.50 81 THR A N 1
ATOM 647 C CA . THR A 1 81 ? 18.655 -5.646 -10.895 1.00 84.50 81 THR A CA 1
ATOM 648 C C . THR A 1 81 ? 17.450 -4.893 -10.338 1.00 84.50 81 THR A C 1
ATOM 650 O O . THR A 1 81 ? 17.022 -5.110 -9.199 1.00 84.50 81 THR A O 1
ATOM 653 N N . ILE A 1 82 ? 16.883 -4.004 -11.150 1.00 79.75 82 ILE A N 1
ATOM 654 C CA . ILE A 1 82 ? 15.641 -3.300 -10.833 1.00 79.75 82 ILE A CA 1
ATOM 655 C C . ILE A 1 82 ? 14.550 -3.918 -11.705 1.00 79.75 82 ILE A C 1
ATOM 657 O O . ILE A 1 82 ? 14.658 -3.891 -12.927 1.00 79.75 82 ILE A O 1
ATOM 661 N N . ALA A 1 83 ? 13.509 -4.465 -11.072 1.00 78.00 83 ALA A N 1
ATOM 662 C CA . ALA A 1 83 ? 12.352 -5.019 -11.773 1.00 78.00 83 ALA A CA 1
ATOM 663 C C . ALA A 1 83 ? 11.745 -3.976 -12.721 1.00 78.00 83 ALA A C 1
ATOM 665 O O . ALA A 1 83 ? 11.706 -2.783 -12.397 1.00 78.00 83 ALA A O 1
ATOM 666 N N . ASN A 1 84 ? 11.220 -4.416 -13.863 1.00 70.00 84 ASN A N 1
ATOM 667 C CA . ASN A 1 84 ? 10.574 -3.490 -14.779 1.00 70.00 84 ASN A CA 1
ATOM 668 C C . ASN A 1 84 ? 9.305 -2.937 -14.105 1.00 70.00 84 ASN A C 1
ATOM 670 O O . ASN A 1 84 ? 8.417 -3.689 -13.690 1.00 70.00 84 ASN A O 1
ATOM 674 N N . ASN A 1 85 ? 9.237 -1.612 -13.939 1.00 61.06 85 ASN A N 1
ATOM 675 C CA . ASN 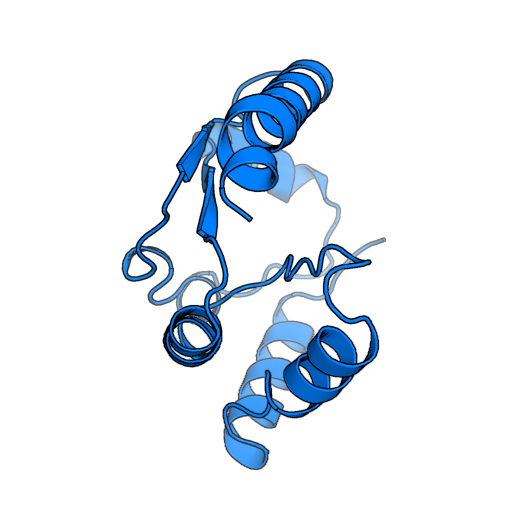A 1 85 ? 8.179 -0.965 -13.157 1.00 61.06 85 ASN A CA 1
ATOM 676 C C . ASN A 1 85 ? 6.779 -1.295 -13.702 1.00 61.06 85 ASN A C 1
ATOM 678 O O . ASN A 1 85 ? 5.833 -1.355 -12.926 1.00 61.06 85 ASN A O 1
ATOM 682 N N . SER A 1 86 ? 6.644 -1.547 -15.004 1.00 59.81 86 SER A N 1
ATOM 683 C CA . SER A 1 86 ? 5.349 -1.665 -15.676 1.00 59.81 86 SER A CA 1
ATOM 684 C C . SER A 1 86 ? 4.412 -2.709 -15.064 1.00 59.81 86 SER A C 1
ATOM 686 O O . SER A 1 86 ? 3.260 -2.373 -14.826 1.00 59.81 86 SER A O 1
ATOM 688 N N . ASN A 1 87 ? 4.896 -3.914 -14.739 1.00 59.06 87 ASN A N 1
ATOM 689 C CA . ASN A 1 87 ? 4.035 -4.985 -14.211 1.00 59.06 87 ASN A CA 1
ATOM 690 C C . ASN A 1 87 ? 3.913 -4.922 -12.681 1.00 59.06 87 ASN A C 1
ATOM 692 O O . ASN A 1 87 ? 2.866 -5.211 -12.111 1.00 59.06 87 ASN A O 1
ATOM 696 N N . SER A 1 88 ? 4.988 -4.540 -11.983 1.00 60.50 88 SER A N 1
ATOM 697 C CA . SER A 1 88 ? 5.031 -4.604 -10.516 1.00 60.50 88 SER A CA 1
ATOM 698 C C . SER A 1 88 ? 4.229 -3.491 -9.833 1.00 60.50 88 SER A C 1
ATOM 700 O O . SER A 1 88 ? 3.726 -3.694 -8.727 1.00 60.50 88 SER A O 1
ATOM 702 N N . VAL A 1 89 ? 4.072 -2.321 -10.465 1.00 65.88 89 VAL A N 1
ATOM 703 C CA . VAL A 1 89 ? 3.194 -1.239 -9.974 1.00 65.88 89 VAL A CA 1
ATOM 704 C C . VAL A 1 89 ? 1.887 -1.119 -10.761 1.00 65.88 89 VAL A C 1
ATOM 706 O O . VAL A 1 89 ? 1.144 -0.154 -10.571 1.00 65.88 89 VAL A O 1
ATOM 709 N N . GLU A 1 90 ? 1.579 -2.090 -11.622 1.00 68.62 90 GLU A N 1
ATOM 710 C CA . GLU A 1 90 ? 0.351 -2.062 -12.40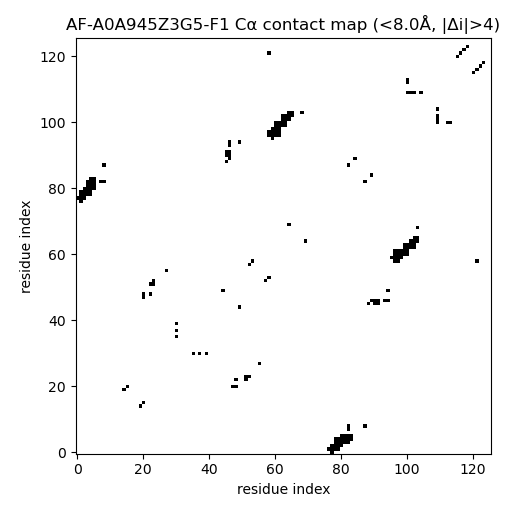8 1.00 68.62 90 GLU A CA 1
ATOM 711 C C . GLU A 1 90 ? -0.883 -2.047 -11.495 1.00 68.62 90 GLU A C 1
ATOM 713 O O . GLU A 1 90 ? -1.017 -2.833 -10.553 1.00 68.62 90 GLU A O 1
ATOM 718 N N . GLY A 1 91 ? -1.786 -1.098 -11.742 1.00 73.44 91 GLY A N 1
ATOM 719 C CA . GLY A 1 91 ? -3.029 -0.973 -10.984 1.00 73.44 91 GLY A CA 1
ATOM 720 C C . GLY A 1 91 ? -2.866 -0.499 -9.537 1.00 73.44 91 GLY A C 1
ATOM 721 O O . GLY A 1 91 ? -3.857 -0.488 -8.813 1.00 73.44 91 GLY A O 1
ATOM 722 N 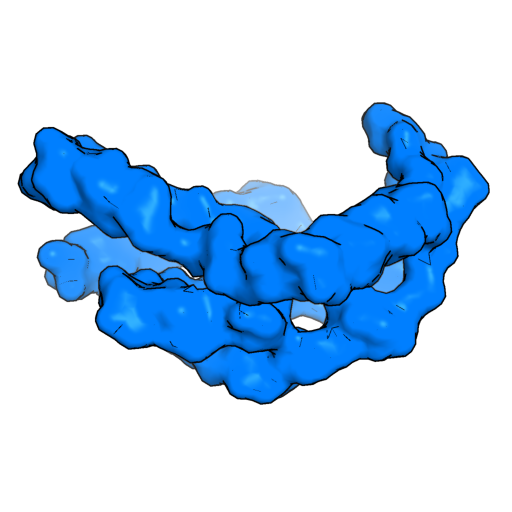N . ILE A 1 92 ? -1.678 -0.059 -9.093 1.00 82.44 92 ILE A N 1
ATOM 723 C CA . ILE A 1 92 ? -1.520 0.500 -7.735 1.00 82.44 92 ILE A CA 1
ATOM 724 C C . ILE A 1 92 ? -2.424 1.722 -7.526 1.00 82.44 92 ILE A C 1
ATOM 726 O O . ILE A 1 92 ? -2.975 1.917 -6.445 1.00 82.44 92 ILE A O 1
ATOM 730 N N . ASP A 1 93 ? -2.645 2.505 -8.584 1.00 85.31 93 ASP A N 1
ATOM 731 C CA . ASP A 1 93 ? -3.522 3.673 -8.551 1.00 85.31 93 ASP A CA 1
ATOM 732 C C . ASP A 1 93 ? -5.005 3.309 -8.421 1.00 85.31 93 ASP A C 1
ATOM 734 O O . ASP A 1 93 ? -5.781 4.130 -7.942 1.00 85.31 93 ASP A O 1
ATOM 738 N N . GLN A 1 94 ? -5.387 2.072 -8.754 1.00 88.56 94 GLN A N 1
ATOM 739 C CA . GLN A 1 94 ? -6.757 1.563 -8.614 1.00 88.56 94 GLN A CA 1
ATOM 740 C C . GLN A 1 94 ? -7.100 1.183 -7.163 1.00 88.56 94 GLN A C 1
ATOM 742 O O . GLN A 1 94 ? -8.269 0.996 -6.831 1.00 88.56 94 GLN A O 1
ATOM 747 N N . ILE A 1 95 ? -6.098 1.074 -6.284 1.00 91.25 95 ILE A N 1
ATOM 748 C CA . ILE A 1 95 ? -6.297 0.788 -4.861 1.00 91.25 95 ILE A CA 1
ATOM 749 C C . ILE A 1 95 ? -6.811 2.052 -4.170 1.00 91.25 95 ILE A C 1
ATOM 751 O O . ILE A 1 95 ? -6.043 2.988 -3.927 1.00 91.25 95 ILE A O 1
ATOM 755 N N . GLU A 1 96 ? -8.087 2.078 -3.787 1.00 94.00 96 GLU A N 1
ATOM 756 C CA . GLU A 1 96 ? -8.631 3.183 -2.991 1.00 94.00 96 GLU A CA 1
ATOM 757 C C . GLU A 1 96 ? -8.071 3.112 -1.567 1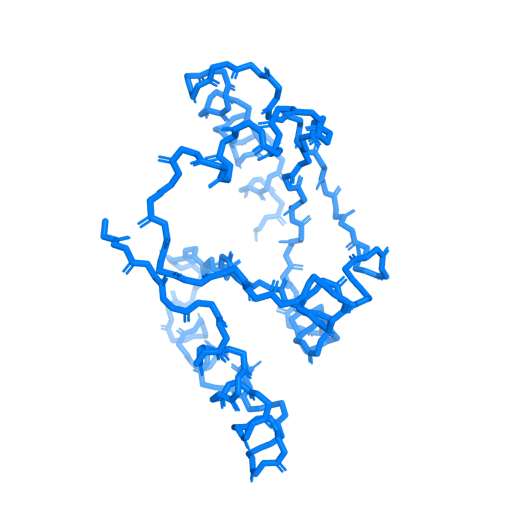.00 94.00 96 GLU A C 1
ATOM 759 O O . GLU A 1 96 ? -8.363 2.180 -0.812 1.00 94.00 96 GLU A O 1
ATOM 764 N N . ALA A 1 97 ? -7.254 4.099 -1.206 1.00 94.19 97 ALA A N 1
ATOM 765 C CA . ALA A 1 97 ? -6.696 4.216 0.130 1.00 94.19 97 ALA A CA 1
ATOM 766 C C . ALA A 1 97 ? -7.645 4.995 1.048 1.00 94.19 97 ALA A C 1
ATOM 768 O O . ALA A 1 97 ? -8.172 6.038 0.666 1.00 94.19 97 ALA A O 1
ATOM 769 N N . ASN A 1 98 ? -7.812 4.530 2.286 1.00 95.06 98 ASN A N 1
ATOM 770 C CA . ASN A 1 98 ? -8.538 5.271 3.318 1.00 95.06 98 ASN A CA 1
ATOM 771 C C . ASN A 1 98 ? -7.737 6.490 3.790 1.00 95.06 98 ASN A C 1
ATOM 773 O O . ASN A 1 98 ? -8.306 7.527 4.123 1.00 95.06 98 ASN A O 1
ATOM 777 N N . TYR A 1 99 ? -6.409 6.362 3.812 1.00 95.31 99 TYR A N 1
ATOM 778 C CA . TYR A 1 99 ? -5.490 7.413 4.234 1.00 95.31 99 TYR A CA 1
ATOM 779 C C . TYR A 1 99 ? -4.269 7.461 3.322 1.00 95.31 99 TYR A C 1
ATOM 781 O O . TYR A 1 99 ? -3.800 6.426 2.854 1.00 95.31 99 TYR A O 1
ATOM 789 N N . THR A 1 100 ? -3.724 8.659 3.115 1.00 94.75 100 THR A N 1
ATOM 790 C CA . THR A 1 100 ? -2.458 8.865 2.399 1.00 94.75 100 THR A CA 1
ATOM 791 C C . THR A 1 100 ? -1.497 9.654 3.283 1.00 94.75 100 THR A C 1
ATOM 793 O O . THR A 1 100 ? -1.890 10.660 3.871 1.00 94.75 100 THR A O 1
ATOM 796 N N . ILE A 1 101 ? -0.250 9.193 3.386 1.00 95.50 101 ILE A N 1
ATOM 797 C CA . ILE A 1 101 ? 0.848 9.865 4.090 1.00 95.50 101 ILE A CA 1
ATOM 798 C C . ILE A 1 101 ? 1.946 10.177 3.074 1.00 95.50 101 ILE A C 1
ATOM 800 O O . ILE A 1 101 ? 2.358 9.297 2.319 1.00 95.50 101 ILE A O 1
ATOM 804 N N . PHE A 1 102 ? 2.451 11.408 3.089 1.00 94.62 102 PHE A N 1
ATOM 805 C CA . PHE A 1 102 ? 3.589 11.820 2.270 1.00 94.62 102 PHE A CA 1
ATOM 806 C C . PHE A 1 102 ? 4.907 11.595 3.024 1.00 94.62 102 PHE A C 1
ATOM 808 O O . PHE A 1 102 ? 5.049 11.985 4.183 1.00 94.62 102 PHE A O 1
ATOM 815 N N . ASN A 1 103 ? 5.870 10.954 2.365 1.00 94.88 103 ASN A N 1
ATOM 816 C CA . ASN A 1 103 ? 7.187 10.583 2.890 1.00 94.88 103 ASN A CA 1
ATOM 817 C C . ASN A 1 103 ? 8.317 11.335 2.159 1.00 94.88 103 ASN A C 1
ATOM 819 O O . ASN A 1 103 ? 9.316 10.757 1.706 1.00 94.88 103 ASN A O 1
ATOM 823 N N . ASP A 1 104 ? 8.131 12.647 2.045 1.00 94.12 104 ASP A N 1
ATOM 824 C CA . ASP A 1 104 ? 9.086 13.565 1.414 1.00 94.12 104 ASP A CA 1
ATOM 825 C C . ASP A 1 104 ? 10.123 14.104 2.413 1.00 94.12 104 ASP A C 1
ATOM 827 O O . ASP A 1 104 ? 11.162 14.627 2.019 1.00 94.12 104 ASP A O 1
ATOM 831 N N . GLY A 1 105 ? 9.856 13.944 3.713 1.00 90.94 105 GLY A N 1
ATOM 832 C CA . GLY A 1 105 ? 10.712 14.399 4.805 1.00 90.94 105 GLY A CA 1
ATOM 833 C C . GLY A 1 105 ? 11.673 13.335 5.342 1.00 90.94 105 GLY A C 1
ATOM 834 O O . GLY A 1 105 ? 12.168 12.458 4.626 1.00 90.94 105 GLY A O 1
ATOM 835 N N . THR A 1 106 ? 11.953 13.441 6.640 1.00 92.75 106 THR A N 1
ATOM 836 C CA . THR A 1 106 ? 12.805 12.508 7.383 1.00 92.75 106 THR A CA 1
ATOM 837 C C . THR A 1 106 ? 12.028 11.271 7.831 1.00 92.75 106 THR A C 1
ATOM 839 O O . THR A 1 106 ? 10.797 11.265 7.888 1.00 92.75 106 THR A O 1
ATOM 842 N N . LEU A 1 107 ? 12.764 10.222 8.207 1.00 92.19 107 LEU A N 1
ATOM 843 C CA . LEU A 1 107 ? 12.170 9.027 8.805 1.00 92.19 107 LEU A CA 1
ATOM 844 C C . LEU A 1 107 ? 11.420 9.350 10.108 1.00 92.19 107 LEU A C 1
ATOM 846 O O . LEU A 1 107 ? 10.364 8.778 10.353 1.00 92.19 107 LEU A O 1
ATOM 850 N N . ASP A 1 108 ? 11.923 10.295 10.905 1.00 95.69 108 ASP A N 1
ATOM 851 C CA . ASP A 1 108 ? 11.269 10.718 12.148 1.00 95.69 108 ASP A CA 1
ATOM 852 C C . ASP A 1 108 ? 9.908 11.366 11.880 1.00 95.69 108 ASP A C 1
ATOM 854 O O . ASP A 1 108 ? 8.917 10.988 12.501 1.00 95.69 108 ASP A O 1
ATOM 858 N N . SER A 1 109 ? 9.822 12.245 10.876 1.00 93.75 109 SER A N 1
ATOM 859 C CA . SER A 1 109 ? 8.547 12.840 10.458 1.00 93.75 109 SER A CA 1
ATOM 860 C C . SER A 1 109 ? 7.560 11.780 9.956 1.00 93.75 109 SER A C 1
ATOM 862 O O . SER A 1 109 ? 6.377 11.821 10.296 1.00 93.75 109 SER A O 1
ATOM 864 N N . LEU A 1 110 ? 8.033 10.782 9.200 1.00 94.12 110 LEU A N 1
ATOM 865 C CA . LEU A 1 110 ? 7.192 9.657 8.787 1.00 94.12 110 LEU A CA 1
ATOM 866 C C . LEU A 1 110 ? 6.678 8.860 9.997 1.00 94.12 110 LEU A C 1
ATOM 868 O O . LEU A 1 110 ? 5.496 8.516 10.045 1.00 94.12 110 LEU A O 1
ATOM 872 N N . ASN A 1 111 ? 7.544 8.577 10.971 1.00 94.81 111 ASN A N 1
ATOM 873 C CA . ASN A 1 111 ? 7.182 7.845 12.184 1.00 94.81 111 ASN A CA 1
ATOM 874 C C . ASN A 1 111 ? 6.118 8.591 12.999 1.00 94.81 111 ASN A C 1
ATOM 876 O O . ASN A 1 111 ? 5.165 7.969 13.474 1.00 94.81 111 ASN A O 1
ATOM 880 N N . GLU A 1 112 ? 6.243 9.912 13.125 1.00 94.88 112 GLU A N 1
ATOM 881 C CA . GLU A 1 112 ? 5.239 10.755 13.777 1.00 94.8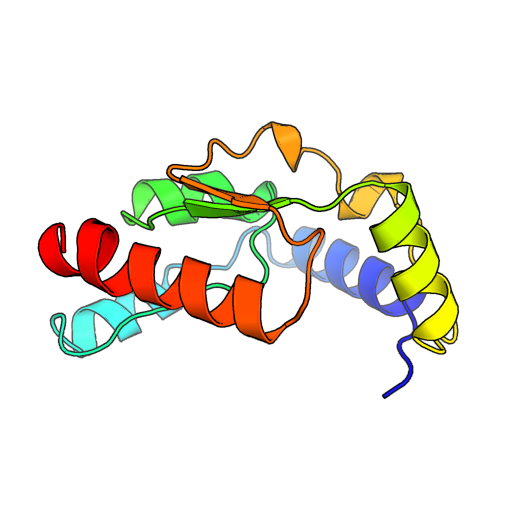8 112 GLU A CA 1
ATOM 882 C C . GLU A 1 112 ? 3.896 10.703 13.041 1.00 94.88 112 GLU A C 1
ATOM 884 O O . GLU A 1 112 ? 2.871 10.436 13.670 1.00 94.88 112 GLU A O 1
ATOM 889 N N . HIS A 1 113 ? 3.889 10.850 11.711 1.00 94.19 113 HIS A N 1
ATOM 890 C CA . HIS A 1 113 ? 2.663 10.759 10.910 1.00 94.19 113 HIS A CA 1
ATOM 891 C C . HIS A 1 113 ? 1.970 9.395 11.030 1.00 94.19 113 HIS A C 1
ATOM 893 O O . HIS A 1 113 ? 0.745 9.332 11.157 1.00 94.19 113 HIS A O 1
ATOM 899 N N . ILE A 1 114 ? 2.735 8.298 11.012 1.00 93.69 114 ILE A N 1
ATOM 900 C CA . ILE A 1 114 ? 2.193 6.944 11.192 1.00 93.69 114 ILE A CA 1
ATOM 901 C C . ILE A 1 114 ? 1.609 6.788 12.597 1.00 93.69 114 ILE A C 1
ATOM 903 O O . ILE A 1 114 ? 0.494 6.285 12.748 1.00 93.69 114 ILE A O 1
ATOM 907 N N . ARG A 1 115 ? 2.333 7.233 13.630 1.00 93.56 115 ARG A N 1
ATOM 908 C CA . ARG A 1 115 ? 1.873 7.151 15.020 1.00 93.56 115 ARG A CA 1
ATOM 909 C C . ARG A 1 115 ? 0.573 7.924 15.219 1.00 93.56 115 ARG A C 1
ATOM 911 O O . ARG A 1 115 ? -0.361 7.394 15.819 1.00 93.56 115 ARG A O 1
ATOM 918 N N . ASP A 1 116 ? 0.498 9.135 14.684 1.00 93.62 116 ASP A N 1
ATOM 919 C CA . ASP A 1 116 ? -0.701 9.961 14.740 1.00 93.62 116 ASP A CA 1
ATOM 920 C C . ASP A 1 116 ? -1.876 9.313 14.007 1.00 93.62 116 ASP A C 1
ATOM 922 O O . ASP A 1 116 ? -2.986 9.282 14.540 1.00 93.62 116 ASP A O 1
ATOM 926 N N . LEU A 1 117 ? -1.643 8.745 12.821 1.00 92.56 117 LEU A N 1
ATOM 927 C CA . LEU A 1 117 ? -2.675 8.027 12.079 1.00 92.56 117 LEU A CA 1
ATOM 928 C C . LEU A 1 117 ? -3.221 6.836 12.883 1.00 92.56 117 LEU A C 1
ATOM 930 O O . LEU A 1 11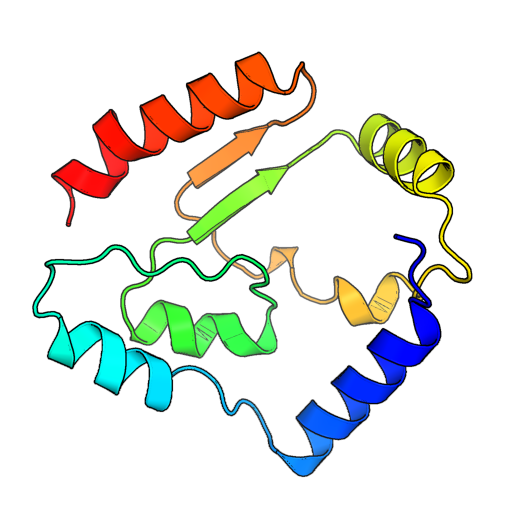7 ? -4.439 6.672 12.996 1.00 92.56 117 LEU A O 1
ATOM 934 N N . LEU A 1 118 ? -2.330 6.026 13.457 1.00 89.50 118 LEU A N 1
ATOM 935 C CA . LEU A 1 118 ? -2.708 4.843 14.226 1.00 89.50 118 LEU A CA 1
ATOM 936 C C . LEU A 1 118 ? -3.504 5.216 15.478 1.00 89.50 118 LEU A C 1
ATOM 938 O O . LEU A 1 118 ? -4.589 4.680 15.685 1.00 89.50 118 LEU A O 1
ATOM 942 N N . ILE A 1 119 ? -2.994 6.151 16.283 1.00 90.94 119 ILE A N 1
ATOM 943 C CA . ILE A 1 119 ? -3.589 6.510 17.577 1.00 90.94 119 ILE A CA 1
ATOM 944 C C . ILE A 1 119 ? -4.886 7.302 17.403 1.00 90.94 119 ILE A C 1
ATOM 946 O O . ILE A 1 119 ? -5.836 7.080 18.147 1.00 90.94 119 ILE A O 1
ATOM 950 N N . LYS A 1 120 ? -4.937 8.243 16.453 1.00 89.69 120 LYS A N 1
ATOM 951 C CA . LYS A 1 120 ? -6.051 9.198 16.358 1.00 89.69 120 LYS A CA 1
ATOM 952 C C . LYS A 1 120 ? -7.171 8.737 15.434 1.00 89.69 120 LYS A C 1
ATOM 954 O O . LYS A 1 120 ? -8.282 9.240 15.566 1.00 89.69 120 LYS A O 1
ATOM 959 N N . LYS A 1 121 ? -6.891 7.850 14.472 1.00 86.62 121 LYS A N 1
ATOM 960 C CA . LYS A 1 121 ? -7.865 7.489 13.429 1.00 86.62 121 LYS A CA 1
ATOM 961 C C . LYS A 1 121 ? -8.140 5.997 13.351 1.00 86.62 121 LYS A C 1
ATOM 963 O O . LYS A 1 121 ? -9.301 5.622 13.379 1.00 86.62 121 LYS A O 1
ATOM 968 N N . ILE A 1 122 ? -7.100 5.164 13.271 1.00 84.44 122 ILE A N 1
ATOM 969 C CA . ILE A 1 122 ? -7.285 3.728 13.022 1.00 84.44 122 ILE A CA 1
ATOM 970 C C . ILE A 1 122 ? -7.745 3.008 14.291 1.00 84.44 122 ILE A C 1
ATOM 972 O O . ILE A 1 122 ? -8.851 2.485 14.307 1.00 84.44 122 ILE A O 1
ATOM 976 N N . ILE A 1 123 ? -6.951 3.018 15.365 1.00 84.69 123 ILE A N 1
ATOM 977 C CA . ILE A 1 123 ? -7.268 2.283 16.603 1.00 84.69 123 ILE A CA 1
ATOM 978 C C . ILE A 1 123 ? -8.630 2.683 17.199 1.00 84.69 123 ILE A C 1
ATOM 980 O O . ILE A 1 123 ? -9.363 1.783 17.589 1.00 84.69 123 ILE A O 1
ATOM 984 N N . PRO A 1 124 ? -9.031 3.970 17.236 1.00 81.94 124 PRO A N 1
ATOM 985 C CA . PRO A 1 124 ? -10.353 4.350 17.745 1.00 81.94 124 PRO A CA 1
ATOM 986 C C . PRO A 1 124 ? -11.539 3.880 16.888 1.00 81.94 124 PRO A C 1
ATOM 988 O O . PRO A 1 124 ? -12.677 3.988 17.332 1.00 81.94 124 PRO A O 1
ATOM 991 N N . SER A 1 125 ? -11.289 3.439 15.651 1.00 74.94 125 SER A N 1
ATOM 992 C CA . SER A 1 125 ? -12.310 2.974 14.700 1.00 74.94 125 SER A CA 1
ATOM 993 C C . SER A 1 125 ? -12.395 1.449 14.565 1.00 74.94 125 SER A C 1
ATOM 995 O O . SER A 1 125 ? -13.266 0.965 13.842 1.00 74.94 125 SER A O 1
ATOM 997 N N . LEU A 1 126 ? -11.481 0.720 15.219 1.00 71.19 126 LEU A N 1
ATOM 998 C CA . LEU A 1 126 ? -11.445 -0.745 15.295 1.00 71.19 126 LEU A CA 1
ATOM 999 C C . LEU A 1 126 ? -12.247 -1.236 16.505 1.00 71.19 126 LEU A C 1
ATOM 1001 O O . LEU A 1 126 ? -12.903 -2.291 16.360 1.00 71.19 126 LEU A O 1
#

Solvent-accessible surface area (backbone atoms only — not comparable to full-atom values): 7798 Å² total; per-residue (Å²): 129,66,42,52,28,51,63,52,49,55,51,48,55,50,47,43,72,77,62,45,86,79,64,47,75,70,55,50,55,52,54,60,73,48,71,76,76,64,87,86,80,80,91,81,82,47,49,82,40,43,65,57,40,50,78,70,70,58,84,39,73,40,80,42,56,55,69,68,61,51,51,58,52,57,72,69,57,59,52,79,38,78,44,69,62,73,73,80,56,46,55,52,85,73,56,81,54,80,42,78,46,76,59,76,72,52,73,66,59,42,51,50,54,51,51,49,45,40,66,74,52,48,61,79,72,109

Mean predicted aligned error: 6.58 Å

Radius of gyration: 16.55 Å; Cα contacts (8 Å, |Δi|>4): 95; chains: 1; bounding box: 36×36×36 Å

Secondary structure (DSSP, 8-state):
---BHHHHHHHHHHHHHHH-S--SHHHHHHHHHTTTSS----S---HHHHHHHHHTTPPPEEEE--HHHHHHHHHTS--SB---HHHHTTTGGGS--SEEEE-SS-HHHHHHHHHHHIIIIIGGG-

Foldseek 3Di:
DAADAAVVVVVVVVCCVVPNPPPDVVVLVVCVVCVPVDDDDDPQDAPSCQVVCVVVPDAFEAEDEDPVVVVVVVVVRNYPHHHDCPPSRPCVVVRDHPYYDYDHDDPVVVVVVVVCCVPPPPVVVD

Nearest PDB structures (foldseek):
  5fo1-assembly1_A  TM=4.479E-01  e=3.231E+00  Corynebacterium ammoniagenes
  5fnz-assembly1_A  TM=4.357E-01  e=3.948E+00  Corynebacterium ammoniagenes
  7z29-assembly1_A  TM=3.174E-01  e=6.737E+00  Human immunodeficiency virus type 1 BH10
  6wb1-assembly1_A  TM=2.604E-01  e=8.232E+00  Human immunodeficiency virus type 1 BH10

Sequence (126 aa):
MSQDGELLQYLAEKFEKDLGPKCVDRVRKFVYAYQGKVICVNSDCRNNAYKCLKDNGFVFVRIQTDPSIRSSRLSKRGDITIANNSNSVEGIDQIEANYTIFNDGTLDSLNEHIRDLLIKKIIPSL